Protein AF-0000000080014829 (afdb_homodimer)

Solvent-accessible surface area (backbone atoms only — not comparable to full-atom values): 8592 Å² total; per-residue (Å²): 70,46,34,32,41,80,46,74,49,73,38,80,62,45,21,54,53,49,44,53,44,50,71,71,35,90,64,52,69,68,56,44,26,60,70,52,69,51,49,70,68,58,48,51,25,46,42,66,54,60,52,93,62,60,44,41,50,67,55,51,51,35,45,25,57,67,53,72,52,82,89,79,83,80,131,71,44,34,31,42,79,47,74,48,74,38,82,64,45,21,54,52,50,44,52,42,52,70,70,35,93,62,52,68,69,55,44,26,62,70,52,67,51,50,70,69,57,48,51,24,45,40,68,53,62,52,91,64,60,43,43,49,67,54,50,50,35,45,25,60,68,52,72,52,81,89,78,84,81,131

Organism: NCBI:txid2019572

pLDDT: mean 97.8, std 1.21, range [92.5, 98.81]

InterPro domains:
  IPR001387 Cro/C1-type, helix-turn-helix domain [PF01381] (18-71)
  IPR001387 Cro/C1-type, helix-turn-helix domain [PS50943] (18-75)
  IPR001387 Cro/C1-type, helix-turn-helix domain [SM00530] (17-74)
  IPR001387 Cro/C1-type, helix-turn-helix domain [cd00093] (15-71)
  IPR010982 Lambda repressor-like, DNA-binding domain superfamily [G3DSA:1.10.260.40] (3-74)
  IPR010982 Lambda repressor-like, DNA-binding domain superfamily [SSF47413] (11-72)

Secondary structure (DSSP, 8-state):
-EEEEEEEEE-TTHHHHHHHHHHHSSS-HHHHHHHHT--HHHHHHHHHT--SSPEEHHHHHHHHHHHT-------/-EEEEEEEEE-TTHHHHHHHHHHHSSS-HHHHHHHHT--HHHHHHHHHT--SSPEEHHHHHHHHHHHT-------

Foldseek 3Di:
DDDDDDDDDDDPCVLVVLVVLVVVAPDDPVQLCVQLVHDPVVNVCSNVVVDPDDDDPSSVVSSCVSSVHDPPDDD/DDDDDDDDDDDPCVLVVLVVLVVVAPDDPVQLCVQLVHDPVVNVCSNVVNDPDDDDPSSVVSSCVSSVHDPPDDD

Structure (mmCIF, N/CA/C/O backbone):
data_AF-0000000080014829-model_v1
#
loop_
_entity.id
_entity.type
_entity.pdbx_description
1 polymer 'XRE family transcriptional regulator'
#
loop_
_atom_site.group_PDB
_atom_site.id
_atom_site.type_symbol
_atom_site.label_atom_id
_atom_site.label_alt_id
_atom_site.label_comp_id
_atom_site.label_asym_id
_atom_site.label_entity_id
_atom_site.label_seq_id
_atom_site.pdbx_PDB_ins_code
_atom_site.Cartn_x
_atom_site.Cartn_y
_atom_site.Cartn_z
_atom_site.occupancy
_atom_site.B_iso_or_equiv
_atom_site.auth_seq_id
_atom_site.auth_comp_id
_atom_site.auth_asym_id
_atom_site.auth_atom_id
_atom_site.pdbx_PDB_model_num
ATOM 1 N N . MET A 1 1 ? -11.891 10.328 7.148 1 95 1 MET A N 1
ATOM 2 C CA . MET A 1 1 ? -10.766 10.531 6.246 1 95 1 MET A CA 1
ATOM 3 C C . MET A 1 1 ? -10.055 9.211 5.957 1 95 1 MET A C 1
ATOM 5 O O . MET A 1 1 ? -9.773 8.438 6.875 1 95 1 MET A O 1
ATOM 9 N N . ARG A 1 2 ? -9.844 8.914 4.688 1 97.12 2 ARG A N 1
ATOM 10 C CA . ARG A 1 2 ? -9.133 7.711 4.27 1 97.12 2 ARG A CA 1
ATOM 11 C C . ARG A 1 2 ? -7.625 7.941 4.25 1 97.12 2 ARG A C 1
ATOM 13 O O . ARG A 1 2 ? -7.156 8.984 3.781 1 97.12 2 ARG A O 1
ATOM 20 N N . ILE A 1 3 ? -6.934 6.977 4.887 1 98.81 3 ILE A N 1
ATOM 21 C CA . ILE A 1 3 ? -5.473 7.02 4.891 1 98.81 3 ILE A CA 1
ATOM 22 C C . ILE A 1 3 ? -4.922 5.852 4.078 1 98.81 3 ILE A C 1
ATOM 24 O O . ILE A 1 3 ? -5.371 4.715 4.227 1 98.81 3 ILE A O 1
ATOM 28 N N . ARG A 1 4 ? -4.023 6.121 3.191 1 98.69 4 ARG A N 1
ATOM 29 C CA . ARG A 1 4 ? -3.451 5.086 2.336 1 98.69 4 ARG A CA 1
ATOM 30 C C . ARG A 1 4 ? -1.977 4.867 2.658 1 98.69 4 ARG A C 1
ATOM 32 O O . ARG A 1 4 ? -1.221 5.824 2.824 1 98.69 4 ARG A O 1
ATOM 39 N N . GLN A 1 5 ? -1.585 3.676 2.785 1 98.56 5 GLN A N 1
ATOM 40 C CA . GLN A 1 5 ? -0.182 3.293 2.904 1 98.56 5 GLN A CA 1
ATOM 41 C C . GLN A 1 5 ? 0.23 2.357 1.771 1 98.56 5 GLN A C 1
ATOM 43 O O . GLN A 1 5 ? -0.391 1.312 1.563 1 98.56 5 GLN A O 1
ATOM 48 N N . VAL A 1 6 ? 1.143 2.76 1.045 1 98.25 6 VAL A N 1
ATOM 49 C CA . VAL A 1 6 ? 1.716 1.9 0.015 1 98.25 6 VAL A CA 1
ATOM 50 C C . VAL A 1 6 ? 3.055 1.344 0.492 1 98.25 6 VAL A C 1
ATOM 52 O O . VAL A 1 6 ? 3.934 2.1 0.913 1 98.25 6 VAL A O 1
ATOM 55 N N . LYS A 1 7 ? 3.18 0.093 0.581 1 97.94 7 LYS A N 1
ATOM 56 C CA . LYS A 1 7 ? 4.426 -0.558 0.974 1 97.94 7 LYS A CA 1
ATOM 57 C C . LYS A 1 7 ? 4.902 -1.528 -0.103 1 97.94 7 LYS A C 1
ATOM 59 O O . LYS A 1 7 ? 4.129 -2.354 -0.589 1 97.94 7 LYS A O 1
ATOM 64 N N . GLU A 1 8 ? 6.137 -1.386 -0.443 1 98.19 8 GLU A N 1
ATOM 65 C CA . GLU A 1 8 ? 6.754 -2.309 -1.392 1 98.19 8 GLU A CA 1
ATOM 66 C C . GLU A 1 8 ? 7.926 -3.051 -0.759 1 98.19 8 GLU A C 1
ATOM 68 O O . GLU A 1 8 ? 8.719 -2.459 -0.02 1 98.19 8 GLU A O 1
ATOM 73 N N . ILE A 1 9 ? 7.988 -4.293 -1.038 1 97.94 9 ILE A N 1
ATOM 74 C CA . ILE A 1 9 ? 9.141 -5.062 -0.582 1 97.94 9 ILE A CA 1
ATOM 75 C C . ILE A 1 9 ? 9.672 -5.926 -1.726 1 97.94 9 ILE A C 1
ATOM 77 O O . ILE A 1 9 ? 8.898 -6.398 -2.564 1 97.94 9 ILE A O 1
ATOM 81 N N . ASP A 1 10 ? 10.938 -6.004 -1.842 1 97.69 10 ASP A N 1
ATOM 82 C CA . ASP A 1 10 ? 11.57 -6.836 -2.861 1 97.69 10 ASP A CA 1
ATOM 83 C C . ASP A 1 10 ? 11.922 -8.211 -2.305 1 97.69 10 ASP A C 1
ATOM 85 O O . ASP A 1 10 ? 12.539 -8.32 -1.24 1 97.69 10 ASP A O 1
ATOM 89 N N . ILE A 1 11 ? 11.508 -9.203 -2.969 1 97.5 11 ILE A N 1
ATOM 90 C CA . ILE A 1 11 ? 11.828 -10.578 -2.578 1 97.5 11 ILE A CA 1
ATOM 91 C C . ILE A 1 11 ? 12.641 -11.25 -3.678 1 97.5 11 ILE A C 1
ATOM 93 O O . ILE A 1 11 ? 12.109 -11.602 -4.73 1 97.5 11 ILE A O 1
ATOM 97 N N . GLU A 1 12 ? 13.82 -11.391 -3.375 1 94.69 12 GLU A N 1
ATOM 98 C CA . GLU A 1 12 ? 14.695 -12.023 -4.359 1 94.69 12 GLU A CA 1
ATOM 99 C C . GLU A 1 12 ? 14.359 -13.5 -4.527 1 94.69 12 GLU A C 1
ATOM 101 O O . GLU A 1 12 ? 14.125 -14.203 -3.541 1 94.69 12 GLU A O 1
ATOM 106 N N . GLY A 1 13 ? 14.289 -13.93 -5.77 1 97.12 13 GLY A N 1
ATOM 107 C CA . GLY A 1 13 ? 14.125 -15.344 -6.051 1 97.12 13 GLY A CA 1
ATOM 108 C C . GLY A 1 13 ? 12.68 -15.805 -5.957 1 97.12 13 GLY A C 1
ATOM 109 O O . GLY A 1 13 ? 12.391 -17 -6.094 1 97.12 13 GLY A O 1
ATOM 110 N N . LEU A 1 14 ? 11.805 -14.891 -5.703 1 98.44 14 LEU A N 1
ATOM 111 C CA . LEU A 1 14 ? 10.406 -15.266 -5.551 1 98.44 14 LEU A CA 1
ATOM 112 C C . LEU A 1 14 ? 9.867 -15.875 -6.84 1 98.44 14 LEU A C 1
ATOM 114 O O . LEU A 1 14 ? 9.086 -16.844 -6.801 1 98.44 14 LEU A O 1
ATOM 118 N N . GLY A 1 15 ? 10.234 -15.281 -7.914 1 98.5 15 GLY A N 1
ATOM 119 C CA . GLY A 1 15 ? 9.805 -15.836 -9.188 1 98.5 15 GLY A CA 1
ATOM 120 C C . GLY A 1 15 ? 10.141 -17.312 -9.344 1 98.5 15 GLY A C 1
ATOM 121 O O . GLY A 1 15 ? 9.297 -18.109 -9.766 1 98.5 15 GLY A O 1
ATOM 122 N N . ASP A 1 16 ? 11.359 -17.688 -9.016 1 98.31 16 ASP A N 1
ATOM 123 C CA . ASP A 1 16 ? 11.805 -19.062 -9.094 1 98.31 16 ASP A CA 1
ATOM 124 C C . ASP A 1 16 ? 10.984 -19.953 -8.164 1 98.31 16 ASP A C 1
ATOM 126 O O . ASP A 1 16 ? 10.648 -21.094 -8.516 1 98.31 16 ASP A O 1
ATOM 130 N N . ARG A 1 17 ? 10.703 -19.453 -6.988 1 98.5 17 ARG A N 1
ATOM 131 C CA . ARG A 1 17 ? 9.891 -20.203 -6.035 1 98.5 17 ARG A CA 1
ATOM 132 C C . ARG A 1 17 ? 8.484 -20.453 -6.582 1 98.5 17 ARG A C 1
ATOM 134 O O . ARG A 1 17 ? 7.926 -21.531 -6.41 1 98.5 17 ARG A O 1
ATOM 141 N N . ILE A 1 18 ? 8.016 -19.453 -7.211 1 98.69 18 ILE A N 1
ATOM 142 C CA . ILE A 1 18 ? 6.695 -19.578 -7.816 1 98.69 18 ILE A CA 1
ATOM 143 C C . ILE A 1 18 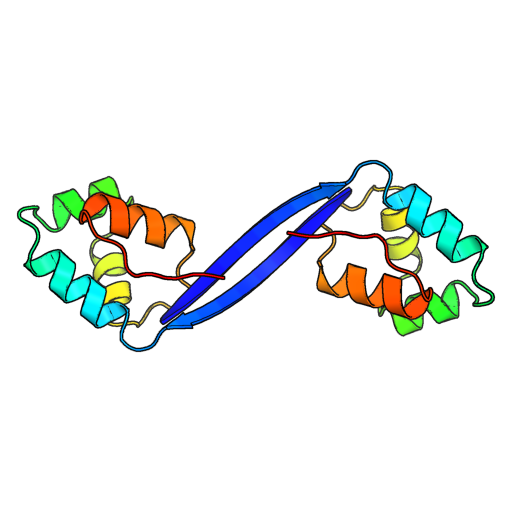? 6.738 -20.609 -8.938 1 98.69 18 ILE A C 1
ATOM 145 O O . ILE A 1 18 ? 5.859 -21.469 -9.031 1 98.69 18 ILE A O 1
ATOM 149 N N . LYS A 1 19 ? 7.734 -20.562 -9.719 1 98.5 19 LYS A N 1
ATOM 150 C CA . LYS A 1 19 ? 7.902 -21.531 -10.797 1 98.5 19 LYS A CA 1
ATOM 151 C C . LYS A 1 19 ? 7.969 -22.953 -10.25 1 98.5 19 LYS A C 1
ATOM 153 O O . LYS A 1 19 ? 7.289 -23.844 -10.758 1 98.5 19 LYS A O 1
ATOM 158 N N . GLN A 1 20 ? 8.781 -23.172 -9.297 1 98.56 20 GLN A N 1
ATOM 159 C CA . GLN A 1 20 ? 8.922 -24.5 -8.711 1 98.56 20 GLN A CA 1
ATOM 160 C C . GLN A 1 20 ? 7.594 -25.016 -8.156 1 98.56 20 GLN A C 1
ATOM 162 O O . GLN A 1 20 ? 7.234 -26.172 -8.344 1 98.56 20 GLN A O 1
ATOM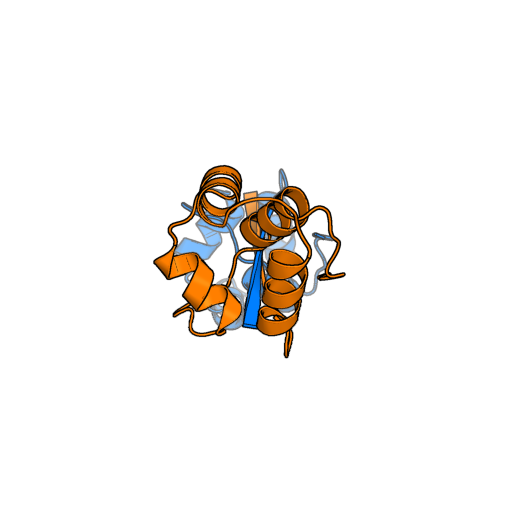 167 N N . ALA A 1 21 ? 6.902 -24.125 -7.492 1 98.5 21 ALA A N 1
ATOM 168 C CA . ALA A 1 21 ? 5.59 -24.484 -6.957 1 98.5 21 ALA A CA 1
ATOM 169 C C . ALA A 1 21 ? 4.625 -24.859 -8.078 1 98.5 21 ALA A C 1
ATOM 171 O O . ALA A 1 21 ? 3.84 -25.797 -7.934 1 98.5 21 ALA A O 1
ATOM 172 N N . ARG A 1 22 ? 4.676 -24.031 -9.156 1 98.19 22 ARG A N 1
ATOM 173 C CA . ARG A 1 22 ? 3.822 -24.312 -10.305 1 98.19 22 ARG A CA 1
ATOM 174 C C . ARG A 1 22 ? 4.129 -25.703 -10.875 1 98.19 22 ARG A C 1
ATOM 176 O O . ARG A 1 22 ? 3.217 -26.453 -11.203 1 98.19 22 ARG A O 1
ATOM 183 N N . LEU A 1 23 ? 5.406 -26.031 -10.977 1 97.62 23 LEU A N 1
ATOM 184 C CA . LEU A 1 23 ? 5.828 -27.312 -11.531 1 97.62 23 LEU A CA 1
ATOM 185 C C . LEU A 1 23 ? 5.43 -28.469 -10.609 1 97.62 23 LEU A C 1
ATOM 187 O O . LEU A 1 23 ? 5.184 -29.578 -11.07 1 97.62 23 LEU A O 1
ATOM 191 N N . ASP A 1 24 ? 5.309 -28.219 -9.352 1 97.25 24 ASP A N 1
ATOM 192 C CA . ASP A 1 24 ? 4.984 -29.234 -8.359 1 97.25 24 ASP A CA 1
ATOM 193 C C . ASP A 1 24 ? 3.475 -29.422 -8.242 1 97.25 24 ASP A C 1
ATOM 195 O O . ASP A 1 24 ? 3.012 -30.422 -7.684 1 97.25 24 ASP A O 1
ATOM 199 N N . CYS A 1 25 ? 2.822 -28.484 -8.727 1 94.69 25 CYS A N 1
ATOM 200 C CA . CYS A 1 25 ? 1.368 -28.562 -8.641 1 94.69 25 CYS A CA 1
ATOM 201 C C . CYS A 1 25 ? 0.804 -29.406 -9.789 1 94.69 25 CYS A C 1
ATOM 203 O O . CYS A 1 25 ? 1.43 -29.516 -10.844 1 94.69 25 CYS A O 1
ATOM 205 N N . LYS A 1 26 ? -0.347 -30.016 -9.742 1 95.12 26 LYS A N 1
ATOM 206 C CA . LYS A 1 26 ? -0.935 -30.922 -10.727 1 95.12 26 LYS A CA 1
ATOM 207 C C . LYS A 1 26 ? -1.822 -30.172 -11.711 1 95.12 26 LYS A C 1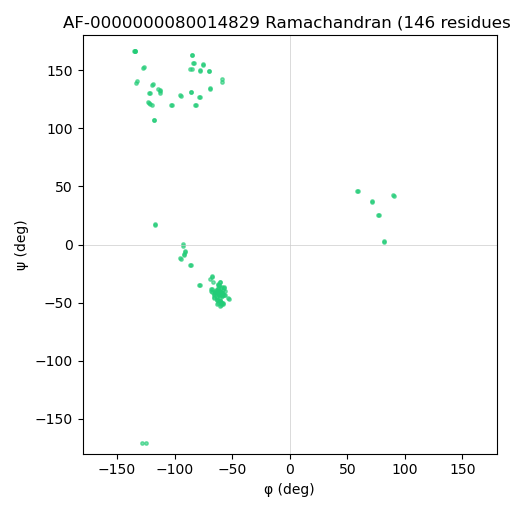
ATOM 209 O O . LYS A 1 26 ? -2.295 -30.75 -12.695 1 95.12 26 LYS A O 1
ATOM 214 N N . LYS A 1 27 ? -1.935 -28.938 -11.531 1 96.88 27 LYS A N 1
ATOM 215 C CA . LYS A 1 27 ? -2.787 -28.125 -12.398 1 96.88 27 LYS A CA 1
ATOM 216 C C . LYS A 1 27 ? -2.039 -27.688 -13.648 1 96.88 27 LYS A C 1
ATOM 218 O O . LYS A 1 27 ? -0.82 -27.5 -13.625 1 96.88 27 LYS A O 1
ATOM 223 N N . SER A 1 28 ? -2.822 -27.5 -14.703 1 97.38 28 SER A N 1
ATOM 224 C CA . SER A 1 28 ? -2.244 -26.906 -15.906 1 97.38 28 SER A CA 1
ATOM 225 C C . SER A 1 28 ? -2.037 -25.406 -15.734 1 97.38 28 SER A C 1
ATOM 227 O O . SER A 1 28 ? -2.654 -24.781 -14.867 1 97.38 28 SER A O 1
ATOM 229 N N . LEU A 1 29 ? -1.148 -24.859 -16.438 1 97.88 29 LEU A N 1
ATOM 230 C CA . LEU A 1 29 ? -0.933 -23.422 -16.375 1 97.88 29 LEU A CA 1
ATOM 231 C C . LEU A 1 29 ? -2.219 -22.656 -16.703 1 97.88 29 LEU A C 1
ATOM 233 O O . LEU A 1 29 ? -2.488 -21.609 -16.109 1 97.88 29 LEU A O 1
ATOM 237 N N . GLU A 1 30 ? -3.002 -23.188 -17.656 1 97.81 30 GLU A N 1
ATOM 238 C CA . GLU A 1 30 ? -4.277 -22.594 -18.016 1 97.81 30 GLU A CA 1
ATOM 239 C C . GLU A 1 30 ? -5.215 -22.516 -16.812 1 97.81 30 GLU A C 1
ATOM 241 O O . GLU A 1 30 ? -5.828 -21.469 -16.562 1 97.81 30 GLU A O 1
ATOM 246 N N . GLN A 1 31 ? -5.262 -23.531 -16.109 1 98.19 31 GLN A N 1
ATOM 247 C CA . GLN A 1 31 ? -6.098 -23.578 -14.922 1 98.19 31 GLN A CA 1
ATOM 248 C C . GLN A 1 31 ? -5.605 -22.594 -13.867 1 98.19 31 GLN A C 1
ATOM 250 O O . GLN A 1 31 ? -6.406 -21.891 -13.25 1 98.19 31 GLN A O 1
ATOM 255 N N . ILE A 1 32 ? -4.34 -22.594 -13.656 1 98.38 32 ILE A N 1
ATOM 256 C CA . ILE A 1 32 ? -3.736 -21.703 -12.672 1 98.38 32 ILE A CA 1
ATOM 257 C C . ILE A 1 32 ? -4.023 -20.25 -13.047 1 98.38 32 ILE A C 1
ATOM 259 O O . ILE A 1 32 ? -4.5 -19.469 -12.219 1 98.38 32 ILE A O 1
ATOM 263 N N . CYS A 1 33 ? -3.732 -19.891 -14.258 1 98.56 33 CYS A N 1
ATOM 264 C CA . CYS A 1 33 ? -3.947 -18.531 -14.742 1 98.56 33 CYS A CA 1
ATOM 265 C C . CYS A 1 33 ? -5.41 -18.125 -14.602 1 98.56 33 CYS A C 1
ATOM 267 O O . CYS A 1 33 ? -5.707 -16.984 -14.234 1 98.56 33 CYS A O 1
ATOM 269 N N . ASP A 1 34 ? -6.312 -19.062 -14.867 1 98.31 34 ASP A N 1
ATOM 270 C CA . ASP A 1 34 ? -7.742 -18.797 -14.719 1 98.31 34 ASP A CA 1
ATOM 271 C C . ASP A 1 34 ? -8.102 -18.531 -13.266 1 98.31 34 ASP A C 1
ATOM 273 O O . ASP A 1 34 ? -8.844 -17.594 -12.969 1 98.31 34 ASP A O 1
ATOM 277 N N . GLU A 1 35 ? -7.559 -19.281 -12.367 1 97.75 35 GLU A N 1
ATOM 278 C CA . GLU A 1 35 ? -7.836 -19.141 -10.938 1 97.75 35 GLU A CA 1
ATOM 279 C C . GLU A 1 35 ? -7.277 -17.812 -10.398 1 97.75 35 GLU A C 1
ATOM 281 O O . GLU A 1 35 ? -7.906 -17.172 -9.562 1 97.75 35 GLU A O 1
ATOM 286 N N . VAL A 1 36 ? -6.148 -17.484 -10.82 1 98.31 36 VAL A N 1
ATOM 287 C CA . VAL A 1 36 ? -5.492 -16.266 -10.359 1 98.31 36 VAL A CA 1
ATOM 288 C C . VAL A 1 36 ? -6.094 -15.047 -11.062 1 98.31 36 VAL A C 1
ATOM 290 O O . VAL A 1 36 ? -6.145 -13.953 -10.492 1 98.31 36 VAL A O 1
ATOM 293 N N . GLY A 1 37 ? -6.492 -15.188 -12.32 1 98.5 37 GLY A N 1
ATOM 294 C CA . GLY A 1 37 ? -7.047 -14.102 -13.117 1 98.5 37 GLY A CA 1
ATOM 295 C C . GLY A 1 37 ? -5.996 -13.328 -13.883 1 98.5 37 GLY A C 1
ATOM 296 O O . GLY A 1 37 ? -6.055 -12.094 -13.953 1 98.5 37 GLY A O 1
ATOM 297 N N . VAL A 1 38 ? -5.109 -14.047 -14.43 1 98.31 38 VAL A N 1
ATOM 298 C CA . VAL A 1 38 ? -4.043 -13.398 -15.188 1 98.31 38 VAL A CA 1
ATOM 299 C C . VAL A 1 38 ? -3.82 -14.141 -16.5 1 98.31 38 VAL A C 1
ATOM 301 O O . VAL A 1 38 ? -4.258 -15.281 -16.656 1 98.31 38 VAL A O 1
ATOM 304 N N . SER A 1 39 ? -3.107 -13.516 -17.359 1 98.44 39 SER A N 1
ATOM 305 C CA . SER A 1 39 ? -2.75 -14.156 -18.625 1 98.44 39 SER A CA 1
ATOM 306 C C . SER A 1 39 ? -1.505 -15.023 -18.469 1 98.44 39 SER A C 1
ATOM 308 O O . SER A 1 39 ? -0.742 -14.867 -17.516 1 98.44 39 SER A O 1
ATOM 310 N N . ARG A 1 40 ? -1.312 -15.93 -19.484 1 98.25 40 ARG A N 1
ATOM 311 C CA . ARG A 1 40 ? -0.1 -16.75 -19.516 1 98.25 40 ARG A CA 1
ATOM 312 C C . ARG A 1 40 ? 1.145 -15.875 -19.609 1 98.25 40 ARG A C 1
ATOM 314 O O . ARG A 1 40 ? 2.152 -16.141 -18.953 1 98.25 40 ARG A O 1
ATOM 321 N N . THR A 1 41 ? 1.006 -14.852 -20.422 1 98.19 41 THR A N 1
ATOM 322 C CA . THR A 1 41 ? 2.131 -13.938 -20.594 1 98.19 41 THR A CA 1
ATOM 323 C C . THR A 1 41 ? 2.51 -13.289 -19.266 1 98.19 41 THR A C 1
ATOM 325 O O . THR A 1 41 ? 3.689 -13.234 -18.906 1 98.19 41 THR A O 1
ATOM 328 N N . TYR A 1 42 ? 1.497 -12.781 -18.531 1 98.19 42 TYR A N 1
ATOM 329 C CA . TYR A 1 42 ? 1.725 -12.18 -17.219 1 98.19 42 TYR A CA 1
ATOM 330 C C . TYR A 1 42 ? 2.348 -13.195 -16.25 1 98.19 42 TYR A C 1
ATOM 332 O O . TYR A 1 42 ? 3.256 -12.852 -15.492 1 98.19 42 TYR A O 1
ATOM 340 N N . TRP A 1 43 ? 1.873 -14.391 -16.312 1 98.5 43 TRP A N 1
ATOM 341 C CA . TRP A 1 43 ? 2.404 -15.453 -15.469 1 98.5 43 TRP A CA 1
ATOM 342 C C . TRP A 1 43 ? 3.896 -15.648 -15.703 1 98.5 43 TRP A C 1
ATOM 344 O O . TRP A 1 43 ? 4.688 -15.664 -14.758 1 98.5 43 TRP A O 1
ATOM 354 N N . TYR A 1 44 ? 4.246 -15.781 -16.922 1 98.31 44 TYR A N 1
ATOM 355 C CA . TYR A 1 44 ? 5.652 -16 -17.234 1 98.31 44 TYR A CA 1
ATOM 356 C C . TYR A 1 44 ? 6.504 -14.812 -16.797 1 98.31 44 TYR A C 1
ATOM 358 O O . TYR A 1 44 ? 7.629 -14.992 -16.328 1 98.31 44 TYR A O 1
ATOM 366 N N . ASP A 1 45 ? 5.988 -13.586 -16.953 1 98.31 45 ASP A N 1
ATOM 367 C CA . ASP A 1 45 ? 6.688 -12.406 -16.453 1 98.31 45 ASP A CA 1
ATOM 368 C C . ASP A 1 45 ? 6.926 -12.484 -14.953 1 98.31 45 ASP A C 1
ATOM 370 O O . ASP A 1 45 ? 7.949 -12.023 -14.453 1 98.31 45 ASP A O 1
ATOM 374 N N . ILE A 1 46 ? 5.977 -13.039 -14.188 1 98.44 46 ILE A N 1
ATOM 375 C CA . ILE A 1 46 ? 6.109 -13.25 -12.75 1 98.44 46 ILE A CA 1
ATOM 376 C C . ILE A 1 46 ? 7.258 -14.219 -12.477 1 98.44 46 ILE A C 1
ATOM 378 O O . ILE A 1 46 ? 8.164 -13.906 -11.703 1 98.44 46 ILE A O 1
ATOM 382 N N . GLU A 1 47 ? 7.207 -15.359 -13.172 1 98.44 47 GLU A N 1
ATOM 383 C CA . GLU A 1 47 ? 8.219 -16.391 -12.914 1 98.44 47 GLU A CA 1
ATOM 384 C C . GLU A 1 47 ? 9.617 -15.883 -13.25 1 98.44 47 GLU A C 1
ATOM 386 O O . GLU A 1 47 ? 10.578 -16.203 -12.555 1 98.44 47 GLU A O 1
ATOM 391 N N . LYS A 1 48 ? 9.633 -15.047 -14.289 1 97.88 48 LYS A N 1
ATOM 392 C CA . LYS A 1 48 ? 10.922 -14.547 -14.766 1 97.88 48 LYS A CA 1
ATOM 393 C C . LYS A 1 48 ? 11.297 -13.234 -14.086 1 97.88 48 LYS A C 1
ATOM 395 O O . LYS A 1 48 ? 12.375 -12.695 -14.32 1 97.88 48 LYS A O 1
ATOM 400 N N . GLU A 1 49 ? 10.398 -12.711 -13.305 1 97.56 49 GLU A N 1
ATOM 401 C CA . GLU A 1 49 ? 10.586 -11.438 -12.617 1 97.56 49 GLU A CA 1
ATOM 402 C C . GLU A 1 49 ? 10.859 -10.305 -13.602 1 97.56 49 GLU A C 1
ATOM 404 O O . GLU A 1 49 ? 11.742 -9.484 -13.383 1 97.56 49 GLU A O 1
ATOM 409 N N . THR A 1 50 ? 10.07 -10.273 -14.625 1 96.94 50 THR A N 1
ATOM 410 C CA . THR A 1 50 ? 10.227 -9.266 -15.664 1 96.94 50 THR A CA 1
ATOM 411 C C . THR A 1 50 ? 8.992 -8.359 -15.734 1 96.94 50 THR A C 1
ATOM 413 O O . THR A 1 50 ? 8.82 -7.613 -16.688 1 96.94 50 THR A O 1
ATOM 416 N N . LEU A 1 51 ? 8.234 -8.422 -14.695 1 97.06 51 LEU A N 1
ATOM 417 C CA . LEU A 1 51 ? 7.09 -7.52 -14.641 1 97.06 51 LEU A CA 1
ATOM 418 C C . LEU A 1 51 ? 7.539 -6.066 -14.727 1 97.06 51 LEU A C 1
ATOM 420 O O . LEU A 1 51 ? 8.547 -5.688 -14.133 1 97.06 51 LEU A O 1
ATOM 424 N N . LYS A 1 52 ? 6.785 -5.293 -15.398 1 94.44 52 LYS A N 1
ATOM 425 C CA . LYS A 1 52 ? 7.082 -3.867 -15.492 1 94.44 52 LYS A CA 1
ATOM 426 C C . LYS A 1 52 ? 6.852 -3.174 -14.148 1 94.44 52 LYS A C 1
ATOM 428 O O . LYS A 1 52 ? 7.605 -2.27 -13.773 1 94.44 52 LYS A O 1
ATOM 433 N N . GLY A 1 53 ? 5.977 -3.629 -13.367 1 96.25 53 GLY A N 1
ATOM 434 C CA . GLY A 1 53 ? 5.641 -3.084 -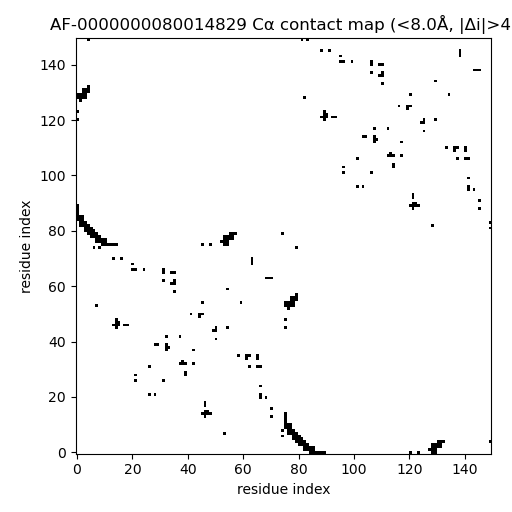12.062 1 96.25 53 GLY A CA 1
ATOM 435 C C . GLY A 1 53 ? 5.66 -4.125 -10.961 1 96.25 53 GLY A C 1
ATOM 436 O O . GLY A 1 53 ? 6.207 -5.215 -11.141 1 96.25 53 GLY A O 1
ATOM 437 N N . ALA A 1 54 ? 5.18 -3.713 -9.805 1 98.31 54 ALA A N 1
ATOM 438 C CA . ALA A 1 54 ? 5.145 -4.609 -8.656 1 98.31 54 ALA A CA 1
ATOM 439 C C . ALA A 1 54 ? 3.98 -5.59 -8.758 1 98.31 54 ALA A C 1
ATOM 441 O O . ALA A 1 54 ? 2.951 -5.281 -9.359 1 98.31 54 ALA A O 1
ATOM 442 N N . LEU A 1 55 ? 4.176 -6.691 -8.219 1 98.56 55 LEU A N 1
ATOM 443 C CA . LEU A 1 55 ? 3.096 -7.645 -8 1 98.56 55 LEU A CA 1
ATOM 444 C C . LEU A 1 55 ? 2.26 -7.25 -6.785 1 98.56 55 LEU A C 1
ATOM 446 O O . LEU A 1 55 ? 2.803 -7.031 -5.699 1 98.56 55 LEU A O 1
ATOM 450 N N . SER A 1 56 ? 0.996 -7.152 -6.957 1 98.31 56 SER A N 1
ATOM 451 C CA . SER A 1 56 ? 0.161 -6.797 -5.812 1 98.31 56 SER A CA 1
ATOM 452 C C . SER A 1 56 ? 0.1 -7.934 -4.797 1 98.31 56 SER A C 1
ATOM 454 O O . SER A 1 56 ? 0.111 -9.109 -5.172 1 98.31 56 SER A O 1
ATOM 456 N N . ILE A 1 57 ? -0.037 -7.594 -3.57 1 98.5 57 ILE A N 1
ATOM 457 C CA . ILE A 1 57 ? -0.165 -8.594 -2.512 1 98.5 57 ILE A CA 1
ATOM 458 C C . ILE A 1 57 ? -1.402 -9.453 -2.762 1 98.5 57 ILE A C 1
ATOM 460 O O . ILE A 1 57 ? -1.401 -10.648 -2.471 1 98.5 57 ILE A O 1
ATOM 464 N N . GLU A 1 58 ? -2.422 -8.891 -3.338 1 98.25 58 GLU A N 1
ATOM 465 C CA . GLU A 1 58 ? -3.639 -9.625 -3.66 1 98.25 58 GLU A CA 1
ATOM 466 C C . GLU A 1 58 ? -3.359 -10.734 -4.676 1 98.25 58 GLU A C 1
ATOM 468 O O . GLU A 1 58 ? -3.783 -11.875 -4.488 1 98.25 58 GLU A O 1
ATOM 473 N N . ASN A 1 59 ? -2.627 -10.305 -5.652 1 98.38 59 ASN A N 1
ATOM 474 C CA . ASN A 1 59 ? -2.297 -11.305 -6.664 1 98.38 59 ASN A CA 1
ATOM 475 C C . ASN A 1 59 ? -1.375 -12.383 -6.102 1 98.38 59 ASN A C 1
ATOM 477 O O . ASN A 1 59 ? -1.52 -13.562 -6.43 1 98.38 59 ASN A O 1
ATOM 481 N N . LEU A 1 60 ? -0.49 -11.992 -5.309 1 98.69 60 LEU A N 1
ATOM 482 C CA . LEU A 1 60 ? 0.375 -12.984 -4.676 1 98.69 60 LEU A CA 1
ATOM 483 C C . LEU A 1 60 ? -0.443 -13.969 -3.848 1 98.69 60 LEU A C 1
ATOM 485 O O . LEU A 1 60 ? -0.188 -15.18 -3.879 1 98.69 60 LEU A O 1
ATOM 489 N N . ARG A 1 61 ? -1.391 -13.5 -3.162 1 98.69 61 ARG A N 1
ATOM 490 C CA . ARG A 1 61 ? -2.24 -14.375 -2.355 1 98.69 61 ARG A CA 1
ATOM 491 C C . ARG A 1 61 ? -3.035 -15.328 -3.238 1 98.69 61 ARG A C 1
ATOM 493 O O . ARG A 1 61 ? -3.18 -16.516 -2.91 1 98.69 61 ARG A O 1
ATOM 500 N N . LYS A 1 62 ? -3.516 -14.82 -4.32 1 98.75 62 LYS A N 1
ATOM 501 C CA . LYS A 1 62 ? -4.23 -15.68 -5.262 1 98.75 62 LYS A CA 1
ATOM 502 C C . LYS A 1 62 ? -3.318 -16.781 -5.805 1 98.75 62 LYS A C 1
ATOM 504 O O . L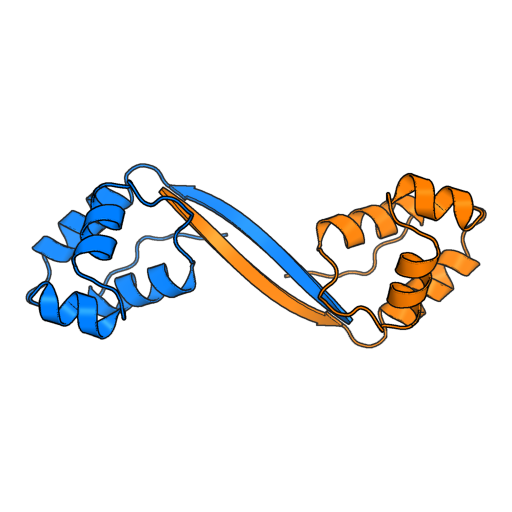YS A 1 62 ? -3.748 -17.922 -5.973 1 98.75 62 LYS A O 1
ATOM 509 N N . ILE A 1 63 ? -2.152 -16.422 -6.117 1 98.75 63 ILE A N 1
ATOM 510 C CA . ILE A 1 63 ? -1.166 -17.375 -6.605 1 98.75 63 ILE A CA 1
ATOM 511 C C . ILE A 1 63 ? -0.924 -18.453 -5.547 1 98.75 63 ILE A C 1
ATOM 513 O O . ILE A 1 63 ? -0.941 -19.641 -5.852 1 98.75 63 ILE A O 1
ATOM 517 N N . GLU A 1 64 ? -0.69 -18.016 -4.352 1 98.81 64 GLU A N 1
ATOM 518 C CA . GLU A 1 64 ? -0.494 -18.953 -3.252 1 98.81 64 GLU A CA 1
ATOM 519 C C . GLU A 1 64 ? -1.683 -19.891 -3.117 1 98.81 64 GLU A C 1
ATOM 521 O O . GLU A 1 64 ? -1.503 -21.094 -2.92 1 98.81 64 GLU A O 1
ATOM 526 N N . GLU A 1 65 ? -2.822 -19.359 -3.213 1 98.62 65 GLU A N 1
ATOM 527 C CA . GLU A 1 65 ? -4.039 -20.156 -3.107 1 98.62 65 GLU A CA 1
ATOM 528 C C . GLU A 1 65 ? -4.133 -21.172 -4.234 1 98.62 65 GLU A C 1
ATOM 530 O O . GLU A 1 65 ? -4.395 -22.359 -3.992 1 98.62 65 GLU A O 1
ATOM 535 N N . ALA A 1 66 ? -3.91 -20.719 -5.43 1 98.44 66 ALA A N 1
ATOM 536 C CA . ALA A 1 66 ? -4.008 -21.594 -6.602 1 98.44 66 ALA A CA 1
ATOM 537 C C . ALA A 1 66 ? -3 -22.734 -6.52 1 98.44 66 ALA A C 1
ATOM 539 O O . ALA A 1 66 ? -3.291 -23.859 -6.941 1 98.44 66 ALA A O 1
ATOM 540 N N . LEU A 1 67 ? -1.855 -22.469 -5.977 1 98.5 67 LEU A N 1
ATOM 541 C CA . LEU A 1 67 ? -0.773 -23.453 -5.961 1 98.5 67 LEU A CA 1
ATOM 542 C C . LEU A 1 67 ? -0.774 -24.25 -4.66 1 98.5 67 LEU A C 1
ATOM 544 O O . LEU A 1 67 ? -0.054 -25.234 -4.531 1 98.5 67 LEU A O 1
ATOM 548 N N . GLY A 1 68 ? -1.525 -23.781 -3.695 1 98 68 GLY A N 1
ATOM 549 C CA . GLY A 1 68 ? -1.593 -24.469 -2.42 1 98 68 GLY A CA 1
ATOM 550 C C . GLY A 1 68 ? -0.324 -24.344 -1.6 1 98 68 GLY A C 1
ATOM 551 O O . GLY A 1 68 ? 0.111 -25.297 -0.958 1 98 68 GLY A O 1
ATOM 552 N N . VAL A 1 69 ? 0.292 -23.125 -1.684 1 98.44 69 VAL A N 1
ATOM 553 C CA . VAL A 1 69 ? 1.553 -22.906 -0.983 1 98.44 69 VAL A CA 1
ATOM 554 C C . VAL A 1 69 ? 1.51 -21.562 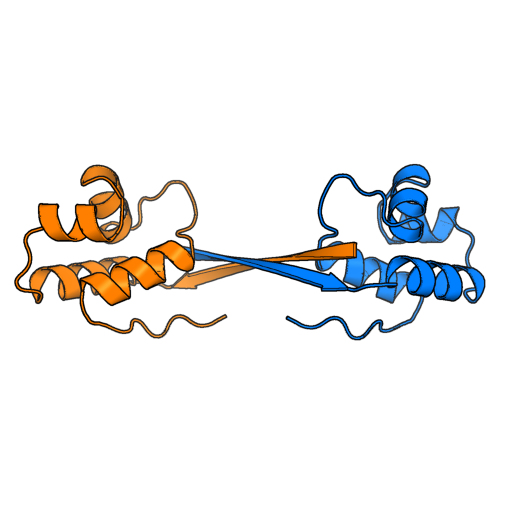-0.26 1 98.44 69 VAL A C 1
ATOM 556 O O . VAL A 1 69 ? 0.591 -20.766 -0.47 1 98.44 69 VAL A O 1
ATOM 559 N N . ASP A 1 70 ? 2.488 -21.375 0.632 1 98.56 70 ASP A N 1
ATOM 560 C CA . ASP A 1 70 ? 2.781 -20.109 1.318 1 98.56 70 ASP A CA 1
ATOM 561 C C . ASP A 1 70 ? 4.223 -19.672 1.07 1 98.56 70 ASP A C 1
ATOM 563 O O . ASP A 1 70 ? 5.164 -20.406 1.395 1 98.56 70 ASP A O 1
ATOM 567 N N . PHE A 1 71 ? 4.348 -18.453 0.511 1 98.25 71 PHE A N 1
ATOM 568 C CA . PHE A 1 71 ? 5.695 -18 0.198 1 98.25 71 PHE A CA 1
ATOM 569 C C . PHE A 1 71 ? 6.277 -17.203 1.358 1 98.25 71 PHE A C 1
ATOM 571 O O . PHE A 1 71 ? 7.434 -16.781 1.313 1 98.25 71 PHE A O 1
ATOM 578 N N . GLY A 1 72 ? 5.469 -16.875 2.375 1 97.94 72 GLY A N 1
ATOM 579 C CA . GLY A 1 72 ? 5.949 -16.234 3.596 1 97.94 72 GLY A CA 1
ATOM 580 C C . GLY A 1 72 ? 6.227 -14.758 3.434 1 97.94 72 GLY A C 1
ATOM 581 O O . GLY A 1 72 ? 7.074 -14.203 4.133 1 97.94 72 GLY A O 1
ATOM 582 N N . VAL A 1 73 ? 5.535 -14.148 2.451 1 97.5 73 VAL A N 1
ATOM 583 C CA . VAL A 1 73 ? 5.75 -12.727 2.223 1 97.5 73 VAL A CA 1
ATOM 584 C C . VAL A 1 73 ? 4.93 -11.906 3.217 1 97.5 73 VAL A C 1
ATOM 586 O O . VAL A 1 73 ? 3.703 -12.039 3.273 1 97.5 73 VAL A O 1
ATOM 589 N N . GLU A 1 74 ? 5.695 -11.078 4.035 1 94.75 74 GLU A N 1
ATOM 590 C CA . GLU A 1 74 ? 5.055 -10.227 5.035 1 94.75 74 GLU A CA 1
ATOM 591 C C . GLU A 1 74 ? 5.492 -8.773 4.887 1 94.75 74 GLU A C 1
ATOM 593 O O . GLU A 1 74 ? 6.578 -8.5 4.375 1 94.75 74 GLU A O 1
ATOM 598 N N . PHE A 1 75 ? 4.59 -7.945 5.328 1 92.5 75 PHE A N 1
ATOM 599 C CA . PHE A 1 75 ? 4.879 -6.516 5.32 1 92.5 75 PHE A CA 1
ATOM 600 C C . PHE A 1 75 ? 4.969 -5.973 6.738 1 92.5 75 PHE A C 1
ATOM 602 O O . PHE A 1 75 ? 4.34 -6.512 7.656 1 92.5 75 PHE A O 1
ATOM 609 N N . MET B 1 1 ? 11.805 -9.648 -7.168 1 95 1 MET B N 1
ATOM 610 C CA . MET B 1 1 ? 10.438 -9.258 -7.5 1 95 1 MET B CA 1
ATOM 611 C C . MET B 1 1 ? 9.875 -8.312 -6.445 1 95 1 MET B C 1
ATOM 613 O O . MET B 1 1 ? 9.992 -8.57 -5.246 1 95 1 MET B O 1
ATOM 617 N N . ARG B 1 2 ? 9.328 -7.176 -6.867 1 97.19 2 ARG B N 1
ATOM 618 C CA . ARG B 1 2 ? 8.711 -6.211 -5.965 1 97.19 2 ARG B CA 1
ATOM 619 C C . ARG B 1 2 ? 7.25 -6.562 -5.699 1 97.19 2 ARG B C 1
ATOM 621 O O . ARG B 1 2 ? 6.516 -6.922 -6.621 1 97.19 2 ARG B O 1
ATOM 628 N N . ILE B 1 3 ? 6.945 -6.543 -4.398 1 98.75 3 ILE B N 1
ATOM 629 C CA . ILE B 1 3 ? 5.566 -6.789 -3.99 1 98.75 3 ILE B CA 1
ATOM 630 C C . ILE B 1 3 ? 4.973 -5.516 -3.391 1 98.75 3 ILE B C 1
ATOM 632 O O . ILE B 1 3 ? 5.609 -4.855 -2.566 1 98.75 3 ILE B O 1
ATOM 636 N N . ARG B 1 4 ? 3.814 -5.168 -3.814 1 98.69 4 ARG B N 1
ATOM 637 C CA . ARG B 1 4 ? 3.172 -3.947 -3.338 1 98.69 4 ARG B CA 1
ATOM 638 C C . ARG B 1 4 ? 1.914 -4.27 -2.537 1 98.69 4 ARG B C 1
ATOM 640 O O . ARG B 1 4 ? 1.107 -5.105 -2.947 1 98.69 4 ARG B O 1
ATOM 647 N N . GLN B 1 5 ? 1.77 -3.66 -1.454 1 98.5 5 GLN B N 1
ATOM 648 C CA . GLN B 1 5 ? 0.542 -3.713 -0.667 1 98.5 5 GLN B CA 1
ATOM 649 C C . GLN B 1 5 ? -0.049 -2.318 -0.474 1 98.5 5 GLN B C 1
ATOM 651 O O . GLN B 1 5 ? 0.626 -1.418 0.028 1 98.5 5 GLN B O 1
ATOM 656 N N . VAL B 1 6 ? -1.192 -2.162 -0.911 1 98.19 6 VAL B N 1
ATOM 657 C CA . VAL B 1 6 ? -1.915 -0.92 -0.662 1 98.19 6 VAL B CA 1
ATOM 658 C C . VAL B 1 6 ? -2.951 -1.136 0.439 1 98.19 6 VAL B C 1
ATOM 660 O O . VAL B 1 6 ? -3.766 -2.059 0.362 1 98.19 6 VAL B O 1
ATOM 663 N N . LYS B 1 7 ? -2.855 -0.437 1.487 1 97.88 7 LYS B N 1
ATOM 664 C CA . LYS B 1 7 ? -3.814 -0.514 2.586 1 97.88 7 LYS B CA 1
ATOM 665 C C . LYS B 1 7 ? -4.449 0.847 2.855 1 97.88 7 LYS B C 1
ATOM 667 O O . LYS B 1 7 ? -3.746 1.853 2.979 1 97.88 7 LYS B O 1
ATOM 672 N N . GLU B 1 8 ? -5.738 0.819 2.93 1 98.19 8 GLU B N 1
ATOM 673 C CA . GLU B 1 8 ? -6.473 2.031 3.277 1 98.19 8 GLU B CA 1
ATOM 674 C C . GLU B 1 8 ? -7.281 1.839 4.559 1 98.19 8 GLU B C 1
ATOM 676 O O . GLU B 1 8 ? -7.879 0.782 4.77 1 98.19 8 GLU B O 1
ATOM 681 N N . ILE B 1 9 ? -7.23 2.828 5.359 1 97.94 9 ILE B N 1
ATOM 682 C CA . ILE B 1 9 ? -8.07 2.789 6.555 1 97.94 9 ILE B CA 1
ATOM 683 C C . ILE B 1 9 ? -8.797 4.121 6.719 1 97.94 9 ILE B C 1
ATOM 685 O O . ILE B 1 9 ? -8.25 5.176 6.379 1 97.94 9 ILE B O 1
ATOM 689 N N . ASP B 1 10 ? -10.008 4.07 7.125 1 97.69 10 ASP B N 1
ATOM 690 C CA . ASP B 1 10 ? -10.797 5.277 7.375 1 97.69 10 ASP B CA 1
ATOM 691 C C . ASP B 1 10 ? -10.75 5.664 8.852 1 97.69 10 ASP B C 1
ATOM 693 O O . ASP B 1 10 ? -10.977 4.824 9.727 1 97.69 10 ASP B O 1
ATOM 697 N N . ILE B 1 11 ? -10.43 6.852 9.102 1 97.56 11 ILE B N 1
ATOM 698 C CA . ILE B 1 11 ? -10.406 7.363 10.469 1 97.56 11 ILE B CA 1
ATOM 699 C C . ILE B 1 11 ? -11.414 8.5 10.609 1 97.56 11 ILE B C 1
ATOM 701 O O . ILE B 1 11 ? -11.188 9.609 10.109 1 97.56 11 ILE B O 1
ATOM 705 N N . GLU B 1 12 ? -12.422 8.195 11.25 1 94.75 12 GLU B N 1
ATOM 706 C CA . GLU B 1 12 ? -13.461 9.203 11.445 1 94.75 12 GLU B CA 1
ATOM 707 C C . GLU B 1 12 ? -12.977 10.312 12.375 1 94.75 12 GLU B C 1
ATOM 709 O O . GLU B 1 12 ? -12.352 10.039 13.398 1 94.75 12 GLU B O 1
ATOM 714 N N . GLY B 1 13 ? -13.227 11.539 11.977 1 97.19 13 GLY B N 1
ATOM 715 C CA . GLY B 1 13 ? -12.945 12.672 12.852 1 97.19 13 GLY B CA 1
ATOM 716 C C . GLY B 1 13 ? -11.492 13.102 12.82 1 97.19 13 GLY B C 1
ATOM 717 O O . GLY B 1 13 ? -11.086 14 13.562 1 97.19 13 GLY B O 1
ATOM 718 N N . LEU B 1 14 ? -10.719 12.453 12.008 1 98.44 14 LEU B N 1
ATOM 719 C CA . LEU B 1 14 ? -9.297 12.781 11.969 1 98.44 14 LEU B CA 1
ATOM 720 C C . LEU B 1 14 ? -9.086 14.227 11.539 1 98.44 14 LEU B C 1
ATOM 722 O O . LEU B 1 14 ? -8.211 14.914 12.062 1 98.44 14 LEU B O 1
ATOM 726 N N . GLY B 1 15 ? -9.852 14.625 10.594 1 98.5 15 GLY B N 1
ATOM 727 C CA . GLY B 1 15 ? -9.758 16.016 10.164 1 98.5 15 GLY B CA 1
ATOM 728 C C . GLY B 1 15 ? -9.906 17 11.305 1 98.5 15 GLY B C 1
ATOM 729 O O . GLY B 1 15 ? -9.133 17.953 11.414 1 98.5 15 GLY B O 1
ATOM 730 N N . ASP B 1 16 ? -10.891 16.797 12.156 1 98.31 16 ASP B N 1
ATOM 731 C CA . ASP B 1 16 ? -11.141 17.656 13.305 1 98.31 16 ASP B CA 1
ATOM 732 C C . ASP B 1 16 ? -9.961 17.625 14.273 1 98.31 16 ASP B C 1
ATOM 734 O O . ASP B 1 16 ? -9.586 18.656 14.836 1 98.31 16 ASP B O 1
ATOM 738 N N . ARG B 1 17 ? -9.398 16.469 14.461 1 98.5 17 ARG B N 1
ATOM 739 C CA . ARG B 1 17 ? -8.242 16.328 15.328 1 98.5 17 ARG B CA 1
ATOM 740 C C . ARG B 1 17 ? -7.051 17.109 14.781 1 98.5 17 ARG B C 1
ATOM 742 O O . ARG B 1 17 ? -6.312 17.734 15.547 1 98.5 17 ARG B O 1
ATOM 749 N N . ILE B 1 18 ? -6.953 17.031 13.5 1 98.69 18 ILE B N 1
ATOM 750 C CA . ILE B 1 18 ? -5.875 17.766 12.859 1 98.69 18 ILE B CA 1
ATOM 751 C C . ILE B 1 18 ? -6.105 19.266 13.031 1 98.69 18 ILE B C 1
ATOM 753 O O . ILE B 1 18 ? -5.18 20.016 13.367 1 98.69 18 ILE B O 1
ATOM 757 N N . LYS B 1 19 ? -7.285 19.688 12.867 1 98.56 19 LYS B N 1
ATOM 758 C CA . LYS B 1 19 ? -7.633 21.094 13.055 1 98.56 19 LYS B CA 1
ATOM 759 C C . LYS B 1 19 ? -7.324 21.562 14.477 1 98.56 19 LYS B C 1
ATOM 761 O O . LYS B 1 19 ? -6.703 22.609 14.672 1 98.56 19 LYS B O 1
ATOM 766 N N . GLN B 1 20 ? -7.758 20.844 15.422 1 98.56 20 GLN B N 1
ATOM 767 C CA . GLN B 1 20 ? -7.523 21.203 16.812 1 98.56 20 GLN B CA 1
ATOM 768 C C . GLN B 1 20 ? -6.027 21.297 17.109 1 98.56 20 GLN B C 1
ATOM 770 O O . GLN B 1 20 ? -5.582 22.234 17.797 1 98.56 20 GLN B O 1
ATOM 775 N N . ALA B 1 21 ? -5.305 20.328 16.609 1 98.44 21 ALA B N 1
ATOM 776 C CA . ALA B 1 21 ? -3.855 20.328 16.797 1 98.44 21 ALA B CA 1
ATOM 777 C C . ALA B 1 21 ? -3.23 21.578 16.156 1 98.44 21 ALA B C 1
ATOM 779 O O . ALA B 1 21 ? -2.311 22.172 16.734 1 98.44 21 ALA B O 1
ATOM 780 N N . ARG B 1 22 ? -3.734 21.875 14.922 1 98.19 22 ARG B N 1
ATOM 781 C CA . ARG B 1 22 ? -3.236 23.062 14.242 1 98.19 22 ARG B CA 1
ATOM 782 C C . ARG B 1 22 ? -3.502 24.312 15.07 1 98.19 22 ARG B C 1
ATOM 784 O O . ARG B 1 22 ? -2.631 25.172 15.195 1 98.19 22 ARG B O 1
ATOM 791 N N . LEU B 1 23 ? -4.68 24.422 15.656 1 97.69 23 LEU B N 1
ATOM 792 C CA . LEU B 1 23 ? -5.066 25.578 16.453 1 97.69 23 LEU B CA 1
ATOM 793 C C . LEU B 1 23 ? -4.246 25.656 17.734 1 97.69 23 LEU B C 1
ATOM 795 O O . LEU B 1 23 ? -3.988 26.734 18.25 1 97.69 23 LEU B O 1
ATOM 799 N N . ASP B 1 24 ? -3.787 24.531 18.219 1 97.25 24 ASP B N 1
ATOM 800 C CA . ASP B 1 24 ? -3.037 24.469 19.469 1 97.25 24 ASP B CA 1
ATOM 801 C C . ASP B 1 24 ? -1.551 24.719 19.234 1 97.25 24 ASP B C 1
ATOM 803 O O . ASP B 1 24 ? -0.805 24.984 20.188 1 97.25 24 ASP B O 1
ATOM 807 N N . CYS B 1 25 ? -1.215 24.578 18.062 1 94.69 25 CYS B N 1
ATOM 808 C CA . CYS B 1 25 ? 0.195 24.797 17.75 1 94.69 25 CYS B CA 1
ATOM 809 C C . CYS B 1 25 ? 0.501 26.281 17.562 1 94.69 25 CYS B C 1
ATOM 811 O O . CYS B 1 25 ? -0.395 27.062 17.266 1 94.69 25 CYS B O 1
ATOM 813 N N . LYS B 1 26 ? 1.695 26.812 17.719 1 95.06 26 LYS B N 1
ATOM 814 C CA . LYS B 1 26 ? 2.082 28.219 17.688 1 95.06 26 LYS B CA 1
ATOM 815 C C . LYS B 1 26 ? 2.52 28.641 16.281 1 95.06 26 LYS B C 1
ATOM 817 O O . LYS B 1 26 ? 2.77 29.812 16.031 1 95.06 26 LYS B O 1
ATOM 822 N N . LYS B 1 27 ? 2.482 27.75 15.383 1 96.81 27 LYS B N 1
ATOM 823 C CA . LYS B 1 27 ? 2.916 28.031 14.016 1 96.81 27 LYS B CA 1
ATOM 824 C C . LYS B 1 27 ? 1.772 28.609 13.188 1 96.81 27 LYS B C 1
ATOM 826 O O . LYS B 1 27 ? 0.604 28.297 13.43 1 96.81 27 LYS B O 1
ATOM 831 N N . SER B 1 28 ? 2.16 29.422 12.211 1 97.44 28 SER B N 1
ATOM 832 C CA . SER B 1 28 ? 1.17 29.891 11.242 1 97.44 28 SER B CA 1
ATOM 833 C C . SER B 1 28 ? 0.81 28.797 10.25 1 97.44 28 SER B C 1
ATOM 835 O O . SER B 1 28 ? 1.559 27.828 10.086 1 97.44 28 SER B O 1
ATOM 837 N N . LEU B 1 29 ? -0.316 28.859 9.695 1 97.94 29 LEU B N 1
ATOM 838 C CA . LEU B 1 29 ? -0.71 27.875 8.695 1 97.94 29 LEU B CA 1
ATOM 839 C C . LEU B 1 29 ? 0.298 27.844 7.547 1 97.94 29 LEU B C 1
ATOM 841 O O . LEU B 1 29 ? 0.575 26.781 6.996 1 97.94 29 LEU B O 1
ATOM 845 N N . GLU B 1 30 ? 0.842 29.031 7.184 1 97.81 30 GLU B N 1
ATOM 846 C CA . GLU B 1 30 ? 1.852 29.109 6.129 1 97.81 30 GLU B CA 1
ATOM 847 C C . GLU B 1 30 ? 3.082 28.281 6.477 1 97.81 30 GLU B C 1
ATOM 849 O O . GLU B 1 30 ? 3.584 27.531 5.641 1 97.81 30 GLU B O 1
ATOM 854 N N . GLN B 1 31 ? 3.488 28.375 7.652 1 98.19 31 GLN B N 1
ATOM 855 C CA . GLN B 1 31 ? 4.641 27.609 8.109 1 98.19 31 GLN B CA 1
ATOM 856 C C . GLN B 1 31 ? 4.348 26.125 8.102 1 98.19 31 GLN B C 1
ATOM 858 O O . GLN B 1 31 ? 5.184 25.328 7.676 1 98.19 31 GLN B O 1
ATOM 863 N N . ILE B 1 32 ? 3.209 25.766 8.594 1 98.38 32 ILE B N 1
ATOM 864 C CA . ILE B 1 32 ? 2.803 24.359 8.641 1 98.38 32 ILE B CA 1
ATOM 865 C C . ILE B 1 32 ? 2.756 23.797 7.23 1 98.38 32 ILE B C 1
ATOM 867 O O . ILE B 1 32 ? 3.34 22.734 6.961 1 98.38 32 ILE B O 1
ATOM 871 N N . CYS B 1 33 ? 2.059 24.453 6.363 1 98.56 33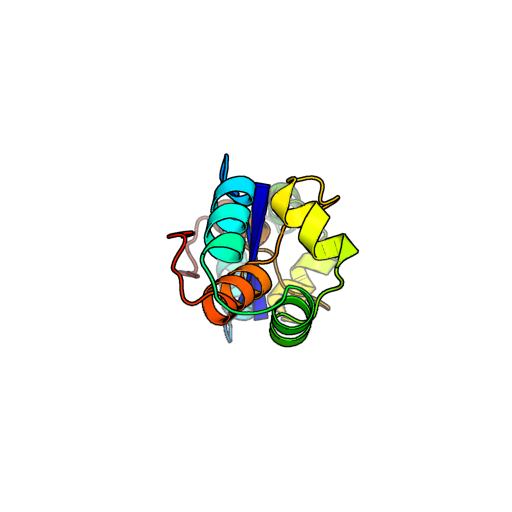 CYS B N 1
ATOM 872 C CA . CYS B 1 33 ? 1.92 24.016 4.98 1 98.56 33 CYS B CA 1
ATOM 873 C C . CYS B 1 33 ? 3.283 23.859 4.316 1 98.56 33 CYS B C 1
ATOM 875 O O . CYS B 1 33 ? 3.51 22.922 3.559 1 98.56 33 CYS B O 1
ATOM 877 N N . ASP B 1 34 ? 4.195 24.781 4.598 1 98.25 34 ASP B N 1
ATOM 878 C CA . ASP B 1 34 ? 5.551 24.719 4.062 1 98.25 34 ASP B CA 1
ATOM 879 C C . ASP B 1 34 ? 6.289 23.484 4.57 1 98.25 34 ASP B C 1
ATOM 881 O O . ASP B 1 34 ? 6.945 22.781 3.799 1 98.25 34 ASP B O 1
ATOM 885 N N . GLU B 1 35 ? 6.141 23.188 5.801 1 97.75 35 GLU B N 1
ATOM 886 C CA . GLU B 1 35 ? 6.809 22.047 6.418 1 97.75 35 GLU B CA 1
ATOM 887 C C . GLU B 1 35 ? 6.258 20.719 5.883 1 97.75 35 GLU B C 1
ATOM 889 O O . GLU B 1 35 ? 7.008 19.766 5.68 1 97.75 35 GLU B O 1
ATOM 894 N N . VAL B 1 36 ? 5.012 20.672 5.715 1 98.31 36 VAL B N 1
ATOM 895 C CA . VAL B 1 36 ? 4.359 19.453 5.242 1 98.31 36 VAL B CA 1
ATOM 896 C C . VAL B 1 36 ? 4.543 19.328 3.73 1 98.31 36 VAL B C 1
ATOM 898 O O . VAL B 1 36 ? 4.609 18.219 3.199 1 98.31 36 VAL B O 1
ATOM 901 N N . GLY B 1 37 ? 4.547 20.438 3.014 1 98.44 37 GLY B N 1
ATOM 902 C CA . GLY B 1 37 ? 4.676 20.453 1.565 1 98.44 37 GLY B CA 1
ATOM 903 C C . GLY B 1 37 ? 3.344 20.406 0.845 1 98.44 37 GLY B C 1
ATOM 904 O O . GLY B 1 37 ? 3.199 19.703 -0.155 1 98.44 37 GLY B O 1
ATOM 905 N N . VAL B 1 38 ? 2.441 21.125 1.354 1 98.31 38 VAL B N 1
ATOM 906 C CA . VAL B 1 38 ? 1.116 21.156 0.745 1 98.31 38 VAL B CA 1
ATOM 907 C C . VAL B 1 38 ? 0.618 22.594 0.635 1 98.31 38 VAL B C 1
ATOM 909 O O . VAL B 1 38 ? 1.149 23.484 1.291 1 98.31 38 VAL B O 1
ATOM 912 N N . SER B 1 39 ? -0.39 22.766 -0.105 1 98.44 39 SER B N 1
ATOM 913 C CA . SER B 1 39 ? -1.018 24.078 -0.223 1 98.44 39 SER B CA 1
ATOM 914 C C . SER B 1 39 ? -2.02 24.312 0.901 1 98.44 39 SER B C 1
ATOM 916 O O . SER B 1 39 ? -2.48 23.359 1.539 1 98.44 39 SER B O 1
ATOM 918 N N . ARG B 1 40 ? -2.395 25.641 1.083 1 98.19 40 ARG B N 1
ATOM 919 C CA . ARG B 1 40 ? -3.428 25.984 2.053 1 98.19 40 ARG B CA 1
ATOM 920 C C . ARG B 1 40 ? -4.758 25.328 1.695 1 98.19 40 ARG B C 1
ATOM 922 O O . ARG B 1 40 ? -5.469 24.844 2.574 1 98.19 40 ARG B O 1
ATOM 929 N N . THR B 1 41 ? -5.012 25.328 0.419 1 98.12 41 THR B N 1
ATOM 930 C CA . THR B 1 41 ? -6.258 24.719 -0.043 1 98.12 41 THR B CA 1
ATOM 931 C C . THR B 1 41 ? -6.305 23.234 0.327 1 98.12 41 THR B C 1
ATOM 933 O O . THR B 1 41 ? -7.316 22.75 0.84 1 98.12 41 THR B O 1
ATOM 936 N N . TYR B 1 42 ? -5.207 22.5 0.05 1 98.12 42 TYR B N 1
ATOM 937 C CA . TYR B 1 42 ? -5.109 21.094 0.402 1 98.12 42 TYR B CA 1
ATOM 938 C C . TYR B 1 42 ? -5.262 20.891 1.905 1 98.12 42 TYR B C 1
ATOM 940 O O . TYR B 1 42 ? -5.926 19.953 2.35 1 98.12 42 TYR B O 1
ATOM 948 N N . TRP B 1 43 ? -4.645 21.766 2.648 1 98.5 43 TRP B N 1
ATOM 949 C CA . TRP B 1 43 ? -4.734 21.688 4.105 1 98.5 43 TRP B CA 1
ATOM 950 C C . TRP B 1 43 ? -6.188 21.766 4.566 1 98.5 43 TRP B C 1
ATOM 952 O O . TRP B 1 43 ? -6.637 20.938 5.355 1 98.5 43 TRP B O 1
ATOM 962 N N . TYR B 1 44 ? -6.863 22.734 4.09 1 98.31 44 TYR B N 1
ATOM 963 C CA . TYR B 1 44 ? -8.25 22.906 4.5 1 98.31 44 TYR B CA 1
ATOM 964 C C . TYR B 1 44 ? -9.094 21.703 4.094 1 98.31 44 TYR B C 1
ATOM 966 O O . TYR B 1 44 ? -9.984 21.281 4.832 1 98.31 44 TYR B O 1
ATOM 974 N N . ASP B 1 45 ? -8.812 21.141 2.916 1 98.31 45 ASP B N 1
ATOM 975 C CA . ASP B 1 45 ? -9.5 19.922 2.492 1 98.31 45 ASP B CA 1
ATOM 976 C C . ASP B 1 45 ? -9.258 18.781 3.479 1 98.31 45 ASP B C 1
ATOM 978 O O . ASP B 1 45 ? -10.141 17.953 3.709 1 98.31 45 ASP B O 1
ATOM 982 N N . ILE B 1 46 ? -8.055 18.672 4.039 1 98.44 46 ILE B N 1
ATOM 983 C CA . ILE B 1 46 ? -7.719 17.672 5.055 1 98.44 46 ILE B CA 1
ATOM 984 C C . ILE B 1 46 ? -8.578 17.906 6.297 1 98.44 46 ILE B C 1
ATOM 986 O O . ILE B 1 46 ? -9.25 16.984 6.766 1 98.44 46 ILE B O 1
ATOM 990 N N . GLU B 1 47 ? -8.586 19.172 6.77 1 98.44 47 GLU B N 1
ATOM 991 C CA . GLU B 1 47 ? -9.312 19.469 8.008 1 98.44 47 GLU B CA 1
ATOM 992 C C . GLU B 1 47 ? -10.805 19.188 7.844 1 98.44 47 GLU B C 1
ATOM 994 O O . GLU B 1 47 ? -11.453 18.719 8.781 1 98.44 47 GLU B O 1
ATOM 999 N N . LYS B 1 48 ? -11.25 19.469 6.605 1 97.88 48 LYS B N 1
ATOM 1000 C CA . LYS B 1 48 ? -12.68 19.328 6.336 1 97.88 48 LYS B CA 1
ATOM 1001 C C . LYS B 1 48 ? -13.016 17.922 5.836 1 97.88 48 LYS B C 1
ATOM 1003 O O . LYS B 1 48 ? -14.18 17.609 5.605 1 97.88 48 LYS B O 1
ATOM 1008 N N . GLU B 1 49 ? -12.008 17.125 5.598 1 97.62 49 GLU B N 1
ATOM 1009 C CA . GLU B 1 49 ? -12.164 15.766 5.078 1 97.62 49 GLU B CA 1
ATOM 1010 C C . GLU B 1 49 ? -12.875 15.773 3.725 1 97.62 49 GLU B C 1
ATOM 1012 O O . GLU B 1 49 ? -13.766 14.961 3.484 1 97.62 49 GLU B O 1
ATOM 1017 N N . THR B 1 50 ? -12.438 16.656 2.891 1 97.06 50 THR B N 1
ATOM 1018 C CA . THR B 1 50 ? -13.047 16.781 1.571 1 97.06 50 THR B CA 1
ATOM 1019 C C . THR B 1 50 ? -12.039 16.453 0.475 1 97.06 50 THR B C 1
ATOM 1021 O O . THR B 1 50 ? -12.273 16.75 -0.699 1 97.06 50 THR B O 1
ATOM 1024 N N . LEU B 1 51 ? -11.008 15.812 0.866 1 97.19 51 LEU B N 1
ATOM 1025 C CA . LEU B 1 51 ? -10.039 15.383 -0.139 1 97.19 51 LEU B CA 1
ATOM 1026 C C . LEU B 1 51 ? -10.695 14.469 -1.168 1 97.19 51 LEU B C 1
ATOM 1028 O O . LEU B 1 51 ? -11.516 13.617 -0.813 1 97.19 51 LEU B O 1
ATOM 1032 N N . LYS B 1 52 ? -10.336 14.656 -2.379 1 94.25 52 LYS B N 1
ATOM 1033 C CA . LYS B 1 52 ? -10.852 13.789 -3.432 1 94.25 52 LYS B CA 1
ATOM 1034 C C . LYS B 1 52 ? -10.336 12.359 -3.268 1 94.25 52 LYS B C 1
ATOM 1036 O O . LYS B 1 52 ? -11.062 11.398 -3.518 1 94.25 52 LYS B O 1
ATOM 1041 N N . GLY B 1 53 ? -9.141 12.148 -2.762 1 96 53 GLY B N 1
ATOM 1042 C CA . GLY B 1 53 ? -8.516 10.859 -2.533 1 96 53 GLY B CA 1
ATOM 1043 C C . GLY B 1 53 ? -8.062 10.664 -1.101 1 96 53 GLY B C 1
ATOM 1044 O O . GLY B 1 53 ? -8.453 11.414 -0.208 1 96 53 GLY B O 1
ATOM 1045 N N . ALA B 1 54 ? -7.32 9.586 -0.897 1 98.31 54 ALA B N 1
ATOM 1046 C CA . ALA B 1 54 ? -6.809 9.273 0.434 1 98.31 54 ALA B CA 1
ATOM 1047 C C . ALA B 1 54 ? -5.602 10.141 0.778 1 98.31 54 ALA B C 1
ATOM 1049 O O . ALA B 1 54 ? -4.863 10.57 -0.111 1 98.31 54 ALA B O 1
ATOM 1050 N N . LEU B 1 55 ? -5.473 10.406 1.984 1 98.56 55 LEU B N 1
ATOM 1051 C CA . LEU B 1 55 ? -4.246 11 2.514 1 98.56 55 LEU B CA 1
ATOM 1052 C C . LEU B 1 55 ? -3.152 9.945 2.654 1 98.56 55 LEU B C 1
ATOM 1054 O O . LEU B 1 55 ? -3.369 8.898 3.264 1 98.56 55 LEU B O 1
ATOM 1058 N N . SER B 1 56 ? -2.029 10.195 2.105 1 98.38 56 SER B N 1
ATOM 1059 C CA . SER B 1 56 ? -0.949 9.227 2.232 1 98.38 56 SER B CA 1
ATOM 1060 C C . SER B 1 56 ? -0.419 9.172 3.66 1 98.38 56 SER B C 1
ATOM 1062 O O . SER B 1 56 ? -0.37 10.188 4.352 1 98.38 56 SER B O 1
ATOM 1064 N N . ILE B 1 57 ? 0.046 8.031 4.055 1 98.5 57 ILE B N 1
ATOM 1065 C CA . ILE B 1 57 ? 0.628 7.863 5.383 1 98.5 57 ILE B CA 1
ATOM 1066 C C . ILE B 1 57 ? 1.843 8.781 5.531 1 98.5 57 ILE B C 1
ATOM 1068 O O . ILE B 1 57 ? 2.102 9.305 6.617 1 98.5 57 ILE B O 1
ATOM 1072 N N . GLU B 1 58 ? 2.543 9.023 4.473 1 98.25 58 GLU B N 1
ATOM 1073 C CA . GLU B 1 58 ? 3.697 9.922 4.496 1 98.25 58 GLU B CA 1
ATOM 1074 C C . GLU B 1 58 ? 3.287 11.344 4.848 1 98.25 58 GLU B C 1
ATOM 1076 O O . GLU B 1 58 ? 3.902 11.984 5.703 1 98.25 58 GLU B O 1
ATOM 1081 N N . ASN B 1 59 ? 2.232 11.719 4.203 1 98.38 59 ASN B N 1
ATOM 1082 C CA . ASN B 1 59 ? 1.758 13.062 4.492 1 98.38 59 ASN B CA 1
ATOM 1083 C C . ASN B 1 59 ? 1.209 13.172 5.914 1 98.38 59 ASN B C 1
ATOM 1085 O O . ASN B 1 59 ? 1.411 14.18 6.59 1 98.38 59 ASN B O 1
ATOM 1089 N N . LEU B 1 60 ? 0.578 12.188 6.32 1 98.69 60 LEU B N 1
ATOM 1090 C CA . LEU B 1 60 ? 0.096 12.188 7.699 1 98.69 60 LEU B CA 1
ATOM 1091 C C . LEU B 1 60 ? 1.258 12.297 8.68 1 98.69 60 LEU B C 1
ATOM 1093 O O . LEU B 1 60 ? 1.18 13.031 9.664 1 98.69 60 LEU B O 1
ATOM 1097 N N . ARG B 1 61 ? 2.281 11.617 8.414 1 98.69 61 ARG B N 1
ATOM 1098 C CA . ARG B 1 61 ? 3.449 11.672 9.289 1 98.69 61 ARG B CA 1
ATOM 1099 C C . ARG B 1 61 ? 4.07 13.062 9.281 1 98.69 61 ARG B C 1
ATOM 1101 O O . ARG B 1 61 ? 4.473 13.57 10.336 1 98.69 61 ARG B O 1
ATOM 1108 N N . LYS B 1 62 ? 4.117 13.656 8.141 1 98.75 62 LYS B N 1
ATOM 1109 C CA . LYS B 1 62 ? 4.629 15.016 8.055 1 98.75 62 LYS B CA 1
ATOM 1110 C C . LYS B 1 62 ? 3.76 15.984 8.859 1 98.75 62 LYS B C 1
ATOM 1112 O O . LYS B 1 62 ? 4.277 16.891 9.516 1 98.75 62 LYS B O 1
ATOM 1117 N N . ILE B 1 63 ? 2.514 15.82 8.773 1 98.75 63 ILE B N 1
ATOM 1118 C CA . ILE B 1 63 ? 1.573 16.641 9.523 1 98.75 63 ILE B CA 1
ATOM 1119 C C . ILE B 1 63 ? 1.817 16.453 11.023 1 98.75 63 ILE B C 1
ATOM 1121 O O . ILE B 1 63 ? 1.913 17.438 11.766 1 98.75 63 ILE B O 1
ATOM 1125 N N . GLU B 1 64 ? 1.909 15.234 11.43 1 98.81 64 GLU B N 1
ATOM 1126 C CA . GLU B 1 64 ? 2.191 14.945 12.828 1 98.81 64 GLU B CA 1
ATOM 1127 C C . GLU B 1 64 ? 3.486 15.609 13.281 1 98.81 64 GLU B C 1
ATOM 1129 O O . GLU B 1 64 ? 3.547 16.188 14.375 1 98.81 64 GLU B O 1
ATOM 1134 N N . GLU B 1 65 ? 4.445 15.508 12.461 1 98.62 65 GLU B N 1
ATOM 1135 C CA . GLU B 1 65 ? 5.738 16.109 12.766 1 98.62 65 GLU B CA 1
ATOM 1136 C C . GLU B 1 65 ? 5.633 17.625 12.883 1 98.62 65 GLU B C 1
ATOM 1138 O O . GLU B 1 65 ? 6.117 18.219 13.852 1 98.62 65 GLU B O 1
ATOM 1143 N N . ALA B 1 66 ? 5 18.234 11.938 1 98.44 66 ALA B N 1
ATOM 1144 C CA . ALA B 1 66 ? 4.863 19.688 11.914 1 98.44 66 ALA B CA 1
ATOM 1145 C C . ALA B 1 66 ? 4.102 20.188 13.141 1 98.44 66 ALA B C 1
ATOM 1147 O O . ALA B 1 66 ? 4.406 21.266 13.672 1 98.44 66 ALA B O 1
ATOM 1148 N N . LEU B 1 67 ? 3.158 19.438 13.594 1 98.5 67 LEU B N 1
ATOM 1149 C CA . LEU B 1 67 ? 2.281 19.875 14.672 1 98.5 67 LEU B CA 1
ATOM 1150 C C . LEU B 1 67 ? 2.789 19.359 16.016 1 98.5 67 LEU B C 1
ATOM 1152 O O . LEU B 1 67 ? 2.291 19.781 17.078 1 98.5 67 LEU B O 1
ATOM 1156 N N . GLY B 1 68 ? 3.723 18.453 15.984 1 98 68 GLY B N 1
ATOM 1157 C CA . GLY B 1 68 ? 4.273 17.922 17.219 1 98 68 GLY B CA 1
ATOM 1158 C C . GLY B 1 68 ? 3.307 17.016 17.969 1 98 68 GLY B C 1
ATOM 1159 O O . GLY B 1 68 ? 3.229 17.062 19.188 1 98 68 GLY B O 1
ATOM 1160 N N . VAL B 1 69 ? 2.514 16.234 17.172 1 98.44 69 VAL B N 1
ATOM 1161 C CA . VAL B 1 69 ? 1.506 15.367 17.766 1 98.44 69 VAL B CA 1
ATOM 1162 C C . VAL B 1 69 ? 1.572 13.984 17.125 1 98.44 69 VAL B C 1
ATOM 1164 O O . VAL B 1 69 ? 2.256 13.789 16.125 1 98.44 69 VAL B O 1
ATOM 1167 N N . ASP B 1 70 ? 0.905 13.039 17.781 1 98.56 70 ASP B N 1
ATOM 1168 C CA . ASP B 1 70 ? 0.656 11.68 17.297 1 98.56 70 ASP B CA 1
ATOM 1169 C C . ASP B 1 70 ? -0.84 11.383 17.25 1 98.56 70 ASP B C 1
ATOM 1171 O O . ASP B 1 70 ? -1.521 11.438 18.281 1 98.56 70 ASP B O 1
ATOM 1175 N N . PHE B 1 71 ? -1.306 11.039 16.031 1 98.19 71 PHE B N 1
ATOM 1176 C CA .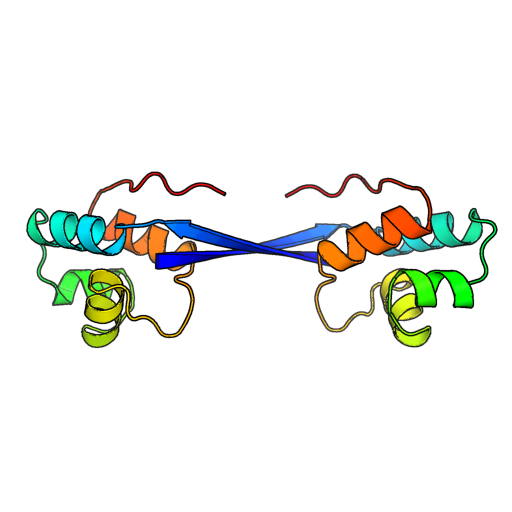 PHE B 1 71 ? -2.736 10.781 15.898 1 98.19 71 PHE B CA 1
ATOM 1177 C C . PHE B 1 71 ? -3.047 9.305 16.109 1 98.19 71 PHE B C 1
ATOM 1179 O O . PHE B 1 71 ? -4.211 8.906 16.109 1 98.19 71 PHE B O 1
ATOM 1186 N N . GLY B 1 72 ? -2.035 8.453 16.203 1 97.88 72 GLY B N 1
ATOM 1187 C CA . GLY B 1 72 ? -2.207 7.055 16.562 1 97.88 72 GLY B CA 1
ATOM 1188 C C . GLY B 1 72 ? -2.736 6.215 15.406 1 97.88 72 GLY B C 1
ATOM 1189 O O . GLY B 1 72 ? -3.406 5.203 15.633 1 97.88 72 GLY B O 1
ATOM 1190 N N . VAL B 1 73 ? -2.459 6.688 14.172 1 97.56 73 VAL B N 1
ATOM 1191 C CA . VAL B 1 73 ? -2.936 5.941 13.016 1 97.56 73 VAL B CA 1
ATOM 1192 C C . VAL B 1 73 ? -1.976 4.793 12.711 1 97.56 73 VAL B C 1
ATOM 1194 O O . VAL B 1 73 ? -0.784 5.016 12.484 1 97.56 73 VAL B O 1
ATOM 1197 N N . GLU B 1 74 ? -2.551 3.537 12.766 1 94.75 74 GLU B N 1
ATOM 1198 C CA . GLU B 1 74 ? -1.77 2.336 12.492 1 94.75 74 GLU B CA 1
ATOM 1199 C C . GLU B 1 74 ? -2.439 1.475 11.43 1 94.75 74 GLU B C 1
ATOM 1201 O O . GLU B 1 74 ? -3.66 1.518 11.266 1 94.75 74 GLU B O 1
ATOM 1206 N N . PHE B 1 75 ? -1.572 0.778 10.758 1 92.62 75 PHE B N 1
ATOM 1207 C CA . PHE B 1 75 ? -2.053 -0.159 9.75 1 92.62 75 PHE B CA 1
ATOM 1208 C C . PHE B 1 75 ? -1.779 -1.598 10.172 1 92.62 75 PHE B C 1
ATOM 1210 O O . PHE B 1 75 ? -0.833 -1.862 10.922 1 92.62 75 PHE B O 1
#

Sequence (150 aa):
MRIRQVKEIDIEGLGDRIKQARLDCKKSLEQICDEVGVSRTYWYDIEKETLKGALSIENLRKIEEALGVDFGVEFMRIRQVKEIDIEGLGDRIKQARLDCKKSLEQICDEVGVSRTYWYDIEKETLKGALSIENLRKIEEALGVDFGVEF

Nearest PDB structures (foldseek):
  3qq6-assembly1_A  TM=8.200E-01  e=2.398E-03  Bacillus subtilis
  3zkc-assembly1_A  TM=8.314E-01  e=5.835E-03  Bacillus subtilis subsp. subtilis str. 168
  1b0n-assembly1_A  TM=8.235E-01  e=1.173E-02  Bacillus subtilis
  2o38-assembly1_A  TM=6.541E-01  e=1.231E-01  Rhodopseudomonas palustris CGA009
  1ic8-assembly1_A  TM=6.786E-01  e=4.049E+00  Homo sapiens

Radius of gyration: 21.03 Å; Cα contacts (8 Å, |Δi|>4): 178; chains: 2; bounding box: 28×61×40 Å